Protein AF-A0A813A022-F1 (afdb_monomer)

InterPro domains:
  IPR011009 Protein kinase-like domain superfamily [SSF56112] (29-143)

Foldseek 3Di:
DQDDADAAADDPVFWAFDAFDAADVVQRWTKTWTAGPVVRAIKIWGKGFCLQLPPDQVVNCVVCVPDPDRPRVVLSVLCCCCVPVVPPPGWHWPHKYKYAPPPDDCPDDDDPDDGRIIIIGMTGDDPVDDPVVVVVVVVVPPDDDPPCVVCVVVVVVVVD

pLDDT: mean 82.62, std 17.87, range [40.56, 98.0]

Organism: NCBI:txid1628268

Solvent-accessible surface area (backbone atoms only — not comparable to full-atom values): 9742 Å² total; per-residue (Å²): 132,84,80,77,83,68,78,39,76,58,53,77,84,40,53,42,77,75,48,79,74,42,83,34,79,93,61,74,24,31,30,31,36,29,33,34,65,82,80,67,46,60,29,31,30,50,36,33,34,33,79,65,55,44,95,42,58,71,56,26,48,69,75,44,71,84,56,87,75,51,69,60,58,53,52,45,51,44,40,41,41,28,78,71,68,59,44,86,90,54,62,48,60,74,49,39,23,42,36,62,70,69,88,87,75,90,77,82,68,102,64,85,91,78,60,80,35,28,39,28,43,32,30,50,54,69,89,85,68,54,72,64,64,49,51,61,55,48,76,76,48,99,72,88,64,88,80,57,66,77,51,49,68,61,54,64,64,74,77,112

Radius of gyration: 18.22 Å; Cα contacts (8 Å, |Δi|>4): 213; chains: 1; bounding box: 52×42×43 Å

Mean predicted aligned error: 9.61 Å

Sequence (160 aa):
AGSTVVVQEWDWSRFAVLEVFQAAPRNGGHVELLQDAQSKEFLVAKVMPLCWTCADHETFVKTYPGETEMPWRDVCITQYLDQRLGEPHVCKFLGIFRRLSKGQDAGGRPCDALQEGEHCLVLSYCRGGDLFTWLERSRSIDVVASREQLARPLIHQTLK

Secondary structure (DSSP, 8-state):
------EEEP-TTTEEEEEEEEEETTTTEEEEEEEETTT--EEEEEEEEHHHH-SSHHHHHHH-TT-S--HHHHHHHHHIIIIII--TTSPPEEEEEEEEPPSS-----SS-SS--EEEEEEEE--TT--HHHHHHHHTT-----TTSTTTHHHHHHHT-

Structure (mmCIF, N/CA/C/O backbone):
data_AF-A0A813A022-F1
#
_entry.id   AF-A0A813A022-F1
#
loop_
_atom_site.group_PDB
_atom_site.id
_atom_site.type_symbol
_atom_site.label_atom_id
_atom_site.label_alt_id
_atom_site.label_comp_id
_atom_site.label_asym_id
_atom_site.label_entity_id
_atom_site.label_seq_id
_atom_site.pdbx_PDB_ins_code
_atom_site.Cartn_x
_atom_site.Cartn_y
_atom_site.Cartn_z
_atom_site.occupancy
_atom_site.B_iso_or_equiv
_atom_site.auth_seq_id
_atom_site.auth_comp_id
_atom_site.auth_asym_id
_atom_site.auth_atom_id
_atom_site.pdbx_PDB_model_num
ATOM 1 N N . ALA A 1 1 ? 7.833 21.296 1.005 1.00 40.56 1 ALA A N 1
ATOM 2 C CA . ALA A 1 1 ? 8.733 20.206 1.423 1.00 40.56 1 ALA A CA 1
ATOM 3 C C . ALA A 1 1 ? 8.103 18.904 0.958 1.00 40.56 1 ALA A C 1
ATOM 5 O O . ALA A 1 1 ? 6.929 18.708 1.249 1.00 40.56 1 ALA A O 1
ATOM 6 N N . GLY A 1 2 ? 8.801 18.105 0.146 1.00 52.78 2 GLY A N 1
ATOM 7 C CA . GLY A 1 2 ? 8.290 16.798 -0.272 1.00 52.78 2 GLY A CA 1
ATOM 8 C C . GLY A 1 2 ? 8.206 15.884 0.945 1.00 52.78 2 GLY A C 1
ATOM 9 O O . GLY A 1 2 ? 9.167 15.809 1.706 1.00 52.78 2 GLY A O 1
ATOM 10 N N . SER A 1 3 ? 7.053 15.260 1.176 1.00 57.38 3 SER A N 1
ATOM 11 C CA . SER A 1 3 ? 6.930 14.239 2.213 1.00 57.38 3 SER A CA 1
ATOM 12 C C . SER A 1 3 ? 7.739 13.023 1.778 1.00 57.38 3 SER A C 1
ATOM 14 O O . SER A 1 3 ? 7.428 12.407 0.762 1.00 57.38 3 SER A O 1
ATOM 16 N N . THR A 1 4 ? 8.797 12.702 2.517 1.00 74.75 4 THR A N 1
ATOM 17 C CA . THR A 1 4 ? 9.529 11.448 2.334 1.00 74.75 4 THR A CA 1
ATOM 18 C C . THR A 1 4 ? 8.699 10.320 2.932 1.00 74.75 4 THR A C 1
ATOM 20 O O . THR A 1 4 ? 8.364 10.356 4.117 1.00 74.75 4 THR A O 1
ATOM 23 N N . VAL A 1 5 ? 8.368 9.320 2.119 1.00 84.94 5 VAL A N 1
ATOM 24 C CA . VAL A 1 5 ? 7.742 8.084 2.594 1.00 84.94 5 VAL A CA 1
ATOM 25 C C . VAL A 1 5 ? 8.758 7.319 3.440 1.00 84.94 5 VAL A C 1
ATOM 27 O O . VAL A 1 5 ? 9.864 7.036 2.985 1.00 84.94 5 VAL A O 1
ATOM 30 N N . VAL A 1 6 ? 8.377 6.970 4.668 1.00 92.31 6 VAL A N 1
ATOM 31 C CA . VAL A 1 6 ? 9.198 6.162 5.577 1.00 92.31 6 VAL A CA 1
ATOM 32 C C . VAL A 1 6 ? 8.633 4.749 5.623 1.00 92.31 6 VAL A C 1
ATOM 34 O O . VAL A 1 6 ? 7.472 4.559 5.992 1.00 92.31 6 VAL A O 1
ATOM 37 N N . VAL A 1 7 ? 9.459 3.765 5.262 1.00 95.38 7 VAL A N 1
ATOM 38 C CA . VAL A 1 7 ? 9.115 2.346 5.392 1.00 95.38 7 VAL A CA 1
ATOM 39 C C . VAL A 1 7 ? 9.281 1.916 6.844 1.00 95.38 7 VAL A C 1
ATOM 41 O O . VAL A 1 7 ? 10.350 2.07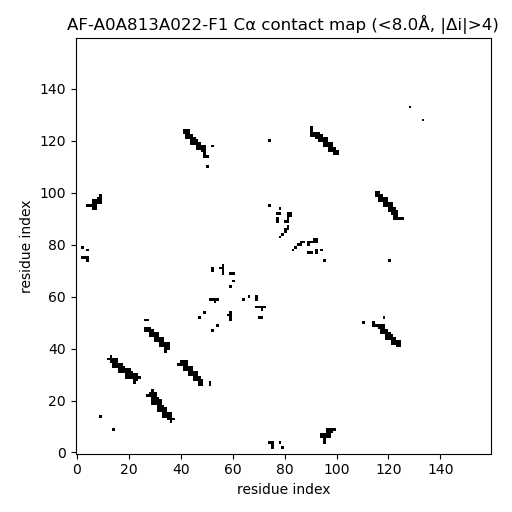3 7.428 1.00 95.38 7 VAL A O 1
ATOM 44 N N . GLN A 1 8 ? 8.202 1.401 7.426 1.00 96.50 8 GLN A N 1
ATOM 45 C CA . GLN A 1 8 ? 8.162 0.895 8.799 1.00 96.50 8 GLN A CA 1
ATOM 46 C C . GLN A 1 8 ? 8.326 -0.627 8.811 1.00 96.50 8 GLN A C 1
ATOM 48 O O . GLN A 1 8 ? 8.124 -1.274 7.792 1.00 96.50 8 GLN A O 1
ATOM 53 N N . GLU A 1 9 ? 8.659 -1.230 9.948 1.00 95.94 9 GLU A N 1
ATOM 54 C CA . GLU A 1 9 ? 8.650 -2.694 10.068 1.00 95.94 9 GLU A CA 1
ATOM 55 C C . GLU A 1 9 ? 7.228 -3.209 10.324 1.00 95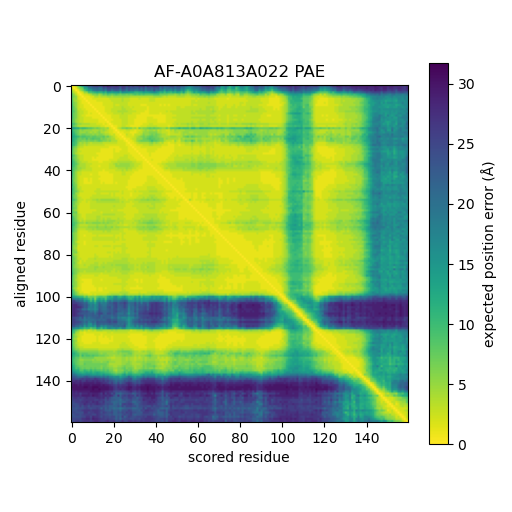.94 9 GLU A C 1
ATOM 57 O O . GLU A 1 9 ? 6.428 -2.565 11.007 1.00 95.94 9 GLU A O 1
ATOM 62 N N . TRP A 1 10 ? 6.904 -4.373 9.765 1.00 95.69 10 TRP A N 1
ATOM 63 C CA . TRP A 1 10 ? 5.602 -5.005 9.949 1.00 95.69 10 TRP A CA 1
ATOM 64 C C . TRP A 1 10 ? 5.405 -5.500 11.385 1.00 95.69 10 TRP A C 1
ATOM 66 O O . TRP A 1 10 ? 6.182 -6.309 11.895 1.00 95.69 10 TRP A O 1
ATOM 76 N N . ASP A 1 11 ? 4.307 -5.080 12.012 1.00 94.44 11 ASP A N 1
ATOM 77 C CA . ASP A 1 11 ? 3.914 -5.538 13.341 1.00 94.44 11 ASP A CA 1
ATO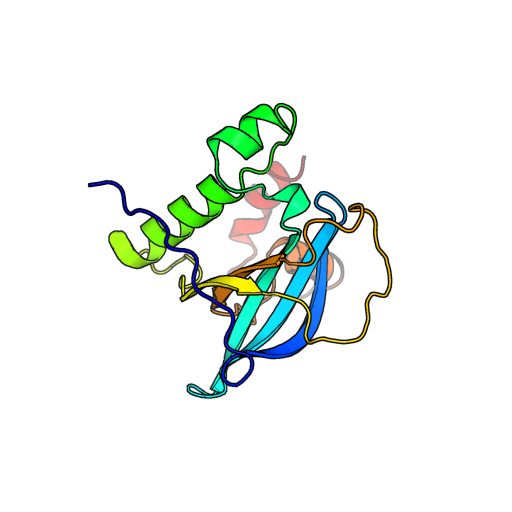M 78 C C . ASP A 1 11 ? 2.899 -6.687 13.249 1.00 94.44 11 ASP A C 1
ATOM 80 O O . ASP A 1 11 ? 1.697 -6.491 13.045 1.00 94.44 11 ASP A O 1
ATOM 84 N N . TRP A 1 12 ? 3.395 -7.909 13.452 1.00 92.69 12 TRP A N 1
ATOM 85 C CA . TRP A 1 12 ? 2.589 -9.132 13.466 1.00 92.69 12 TRP A CA 1
ATOM 86 C C . TRP A 1 12 ? 1.582 -9.220 14.619 1.00 92.69 12 TRP A C 1
ATOM 88 O O . TRP A 1 12 ? 0.690 -10.065 14.558 1.00 92.69 12 TRP A O 1
ATOM 98 N N . SER A 1 13 ? 1.727 -8.403 15.665 1.00 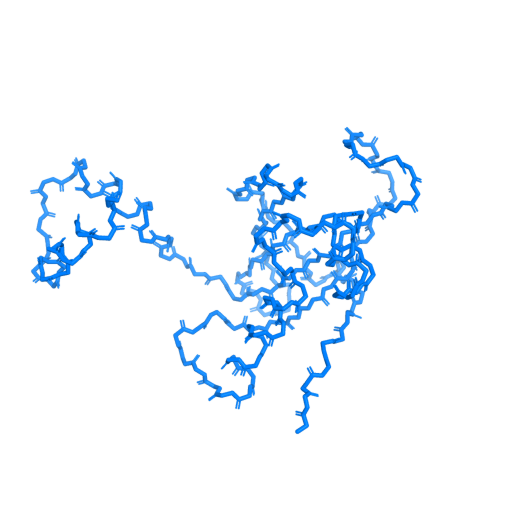94.44 13 SER A N 1
ATOM 99 C CA . SER A 1 13 ? 0.758 -8.315 16.761 1.00 94.44 13 SER A CA 1
ATOM 100 C C . SER A 1 13 ? -0.401 -7.368 16.440 1.00 94.44 13 SER A C 1
ATOM 102 O O . SER A 1 13 ? -1.489 -7.512 17.001 1.00 94.44 13 SER A O 1
ATOM 104 N N . ARG A 1 14 ? -0.188 -6.430 15.510 1.00 95.94 14 ARG A N 1
ATOM 105 C CA . ARG A 1 14 ? -1.182 -5.443 15.088 1.00 95.94 14 ARG A CA 1
ATOM 106 C C . ARG A 1 14 ? -1.980 -5.900 13.877 1.00 95.94 14 ARG A C 1
ATOM 108 O O . ARG A 1 14 ? -3.202 -5.818 13.896 1.00 95.94 14 ARG A O 1
ATOM 115 N N . PHE A 1 15 ? -1.313 -6.345 12.818 1.00 96.56 15 PHE A N 1
ATOM 116 C CA . PHE A 1 15 ? -1.977 -6.636 11.550 1.00 96.56 15 PHE A CA 1
ATOM 117 C C . PHE A 1 15 ? -2.287 -8.127 11.424 1.00 96.56 15 PHE A C 1
ATOM 119 O O . PHE A 1 15 ? -1.429 -8.932 11.055 1.00 96.56 15 PHE A O 1
ATOM 126 N N . ALA A 1 16 ? -3.533 -8.493 11.723 1.00 95.31 16 ALA A N 1
ATOM 127 C CA . ALA A 1 16 ? -4.029 -9.846 11.518 1.00 95.31 16 ALA A CA 1
ATOM 128 C C . ALA A 1 16 ? -4.472 -10.020 10.059 1.00 95.31 16 ALA A C 1
ATOM 130 O O . ALA A 1 16 ? -5.438 -9.393 9.629 1.00 95.31 16 ALA A O 1
ATOM 131 N N . VAL A 1 17 ? -3.772 -10.869 9.304 1.00 95.12 17 VAL A N 1
ATOM 132 C CA . VAL A 1 17 ? -4.154 -11.231 7.930 1.00 95.12 17 VAL A CA 1
ATOM 133 C C . VAL A 1 17 ? -5.358 -12.167 7.989 1.00 95.12 17 VAL A C 1
ATOM 135 O O . VAL A 1 17 ? -5.283 -13.221 8.619 1.00 95.12 17 VAL A O 1
ATOM 138 N N . LEU A 1 18 ? -6.464 -11.776 7.357 1.00 94.75 18 LEU A N 1
ATOM 139 C CA . LEU A 1 18 ? -7.698 -12.565 7.333 1.00 94.75 18 LEU A CA 1
ATOM 140 C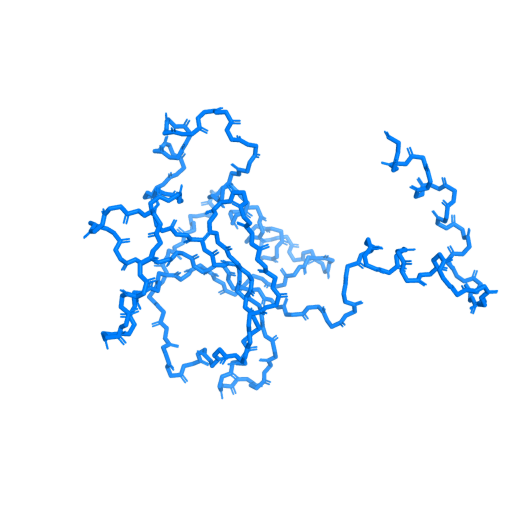 C . LEU A 1 18 ? -7.798 -13.427 6.074 1.00 94.75 18 LEU A C 1
ATOM 142 O O . LEU A 1 18 ? -8.111 -14.610 6.168 1.00 94.75 18 LEU A O 1
ATOM 146 N N . GLU A 1 19 ? -7.526 -12.845 4.905 1.00 93.25 19 GLU A N 1
ATOM 147 C CA . GLU A 1 19 ? -7.583 -13.546 3.619 1.00 93.25 19 GLU A CA 1
ATOM 148 C C . GLU A 1 19 ? -6.775 -12.827 2.531 1.00 93.25 19 GLU A C 1
ATOM 150 O O . GLU A 1 19 ? -6.480 -11.635 2.637 1.00 93.25 19 GLU A O 1
ATOM 155 N N . VAL A 1 20 ? -6.454 -13.549 1.454 1.00 92.81 20 VAL A N 1
ATOM 156 C CA . VAL A 1 20 ? -5.946 -12.963 0.206 1.00 92.81 20 VAL A CA 1
ATOM 157 C C . VA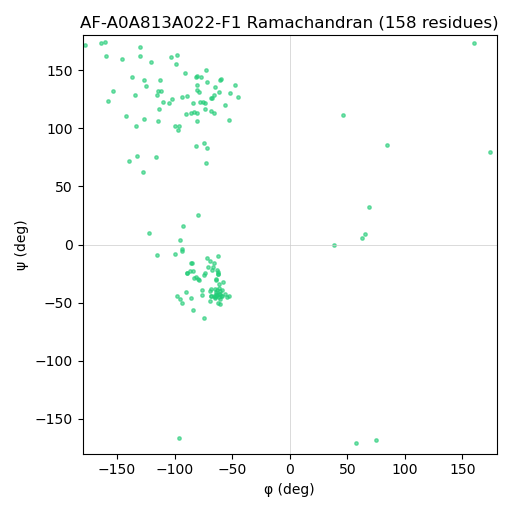L A 1 20 ? -7.142 -12.649 -0.690 1.00 92.81 20 VAL A C 1
ATOM 159 O O . VAL A 1 20 ? -7.805 -13.558 -1.181 1.00 92.81 20 VAL A O 1
ATOM 162 N N . PHE A 1 21 ? -7.406 -11.363 -0.915 1.00 83.06 21 PHE A N 1
ATOM 163 C CA . PHE A 1 21 ? -8.537 -10.891 -1.714 1.00 83.06 21 PHE A CA 1
ATOM 164 C C . PHE A 1 21 ? -8.322 -11.049 -3.214 1.00 83.06 21 PHE A C 1
ATOM 166 O O . PHE A 1 21 ? -9.246 -11.400 -3.946 1.00 83.06 21 PHE A O 1
ATOM 173 N N . GLN A 1 22 ? -7.125 -10.710 -3.692 1.00 87.12 22 GLN A N 1
ATOM 174 C CA . GLN A 1 22 ? -6.873 -10.592 -5.123 1.00 87.12 22 GLN A CA 1
ATOM 175 C C . GLN A 1 22 ? -5.401 -10.835 -5.436 1.00 87.12 22 GLN A C 1
ATOM 177 O O . GLN A 1 22 ? -4.521 -10.248 -4.814 1.00 87.12 22 GLN A O 1
ATOM 182 N N . ALA A 1 23 ? -5.119 -11.668 -6.435 1.00 88.19 23 ALA A N 1
ATOM 183 C CA . ALA A 1 23 ? -3.768 -11.816 -6.965 1.00 88.19 23 ALA A CA 1
ATOM 184 C C . ALA A 1 23 ? -3.406 -10.635 -7.882 1.00 88.19 23 ALA A C 1
ATOM 186 O O . ALA A 1 23 ? -4.244 -10.159 -8.649 1.00 88.19 23 ALA A O 1
ATOM 187 N N . ALA A 1 24 ? -2.142 -10.209 -7.861 1.00 86.62 24 ALA A N 1
ATOM 188 C CA . ALA A 1 24 ? -1.588 -9.215 -8.777 1.00 86.62 24 ALA A CA 1
ATOM 189 C C . ALA A 1 24 ? -0.486 -9.863 -9.643 1.00 86.62 24 ALA A C 1
ATOM 191 O O . ALA A 1 24 ? 0.706 -9.643 -9.431 1.00 86.62 24 ALA A O 1
ATOM 192 N N . PRO A 1 25 ? -0.854 -10.680 -10.651 1.00 80.44 25 PRO A N 1
ATOM 193 C CA . PRO A 1 25 ? 0.112 -11.482 -11.406 1.00 80.44 25 PRO A CA 1
ATOM 194 C C . PRO A 1 25 ? 1.146 -10.642 -12.167 1.00 80.44 25 PRO A C 1
ATOM 196 O O . PRO A 1 25 ? 2.246 -11.124 -12.406 1.00 80.44 25 PRO A O 1
ATOM 199 N N . ARG A 1 26 ? 0.822 -9.385 -12.511 1.00 80.00 26 ARG A N 1
ATOM 200 C CA . ARG A 1 26 ? 1.730 -8.474 -13.232 1.00 80.00 26 ARG A CA 1
ATOM 201 C C . ARG A 1 26 ? 2.992 -8.123 -12.438 1.00 80.00 26 ARG A C 1
ATOM 203 O O . ARG A 1 26 ? 4.023 -7.897 -13.049 1.00 80.00 26 ARG A O 1
ATOM 210 N N . ASN A 1 27 ? 2.923 -8.101 -11.108 1.00 82.06 27 ASN A N 1
ATOM 211 C CA . ASN A 1 27 ? 4.048 -7.738 -10.239 1.00 82.06 27 ASN A CA 1
ATOM 212 C C . ASN A 1 27 ? 4.418 -8.839 -9.230 1.00 82.06 27 ASN A C 1
ATOM 214 O O . ASN A 1 27 ? 5.191 -8.603 -8.305 1.00 82.06 27 ASN A O 1
ATOM 218 N N . GLY A 1 28 ? 3.841 -10.036 -9.384 1.00 85.38 28 GLY A N 1
ATOM 219 C CA . GLY A 1 28 ? 4.033 -11.149 -8.454 1.00 85.38 28 GLY A CA 1
ATOM 220 C C . GLY A 1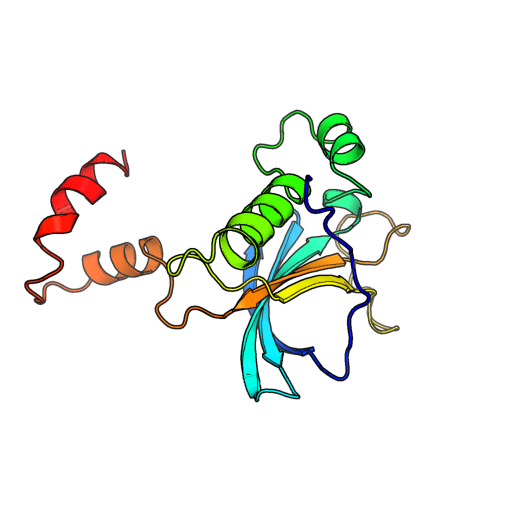 28 ? 3.474 -10.908 -7.047 1.00 85.38 28 GLY A C 1
ATOM 221 O O . GLY A 1 28 ? 3.742 -11.712 -6.160 1.00 85.38 28 GLY A O 1
ATOM 222 N N . GLY A 1 29 ? 2.727 -9.822 -6.839 1.00 91.56 29 GLY A N 1
ATOM 223 C CA . GLY A 1 29 ? 2.121 -9.460 -5.567 1.00 91.56 29 GLY A CA 1
ATOM 224 C C . GLY A 1 29 ? 0.668 -9.905 -5.439 1.00 91.56 29 GLY A C 1
ATOM 225 O O . GLY A 1 29 ? 0.134 -10.687 -6.237 1.00 91.56 29 GLY A O 1
ATOM 226 N N . HIS A 1 30 ? -0.002 -9.358 -4.431 1.00 94.56 30 HIS A N 1
ATOM 227 C CA . HIS A 1 30 ? -1.400 -9.644 -4.113 1.00 94.56 30 HIS A CA 1
ATOM 228 C C . HIS A 1 30 ? -1.979 -8.584 -3.172 1.00 94.56 30 HIS A C 1
ATOM 230 O O . HIS A 1 30 ? -1.283 -7.688 -2.697 1.00 94.56 30 HIS A O 1
ATOM 236 N N . VAL A 1 31 ? -3.282 -8.661 -2.928 1.00 94.81 31 VAL A N 1
ATOM 237 C CA . VAL A 1 31 ? -4.000 -7.831 -1.963 1.00 94.81 31 VAL A CA 1
ATOM 238 C C . VAL A 1 31 ? -4.512 -8.717 -0.841 1.00 94.81 31 VAL A C 1
ATOM 240 O O . VAL A 1 31 ? -5.133 -9.747 -1.100 1.00 94.81 31 VAL A O 1
ATOM 243 N N . GLU A 1 32 ? -4.282 -8.302 0.398 1.00 96.25 32 GLU A N 1
ATOM 244 C CA . GLU A 1 32 ? -4.753 -8.989 1.601 1.00 96.25 32 GLU A CA 1
ATOM 245 C C . GLU A 1 32 ? -5.801 -8.157 2.337 1.00 96.25 32 GLU A C 1
ATOM 247 O O . GLU A 1 32 ? -5.659 -6.936 2.455 1.00 96.25 32 GLU A O 1
ATOM 252 N N . LEU A 1 33 ? -6.823 -8.827 2.874 1.00 96.56 33 LEU A N 1
ATOM 253 C CA . LEU A 1 33 ? -7.678 -8.274 3.917 1.00 96.56 33 LEU A CA 1
ATOM 254 C C . LEU A 1 33 ? -6.958 -8.383 5.253 1.00 96.56 33 LEU A C 1
ATOM 256 O O . LEU A 1 33 ? -6.517 -9.468 5.642 1.00 96.56 33 LEU A O 1
ATOM 260 N N . LEU A 1 34 ? -6.935 -7.288 5.997 1.00 97.12 34 LEU A N 1
ATOM 261 C CA . LEU A 1 34 ? -6.405 -7.265 7.349 1.00 97.12 34 LEU A CA 1
ATOM 262 C C . LEU A 1 34 ? -7.481 -6.828 8.339 1.00 97.12 34 LEU A C 1
ATOM 264 O O . LEU A 1 34 ? -8.404 -6.083 8.000 1.00 97.12 34 LEU A O 1
ATOM 268 N N . GLN A 1 35 ? -7.288 -7.210 9.594 1.00 97.50 35 GLN A N 1
ATOM 269 C CA . GLN A 1 35 ? -7.903 -6.550 10.734 1.00 97.50 35 GLN A CA 1
ATOM 270 C C . GLN A 1 35 ? -6.815 -5.919 11.601 1.00 97.50 35 GLN A C 1
ATOM 272 O O . GLN A 1 35 ? -5.856 -6.592 11.990 1.00 97.50 35 GLN A O 1
ATOM 277 N N . ASP A 1 36 ? -6.966 -4.633 11.918 1.00 97.00 36 ASP A N 1
ATOM 278 C CA . ASP A 1 36 ? -6.125 -3.988 12.926 1.00 97.00 36 ASP A CA 1
ATOM 279 C C . ASP A 1 36 ? -6.560 -4.481 14.312 1.00 97.00 36 ASP A C 1
ATOM 281 O O . ASP A 1 36 ? -7.691 -4.263 14.752 1.00 97.00 36 ASP A O 1
ATOM 285 N N . ALA A 1 37 ? -5.670 -5.168 15.021 1.00 95.31 37 ALA A N 1
ATOM 286 C CA . ALA A 1 37 ? -5.944 -5.712 16.341 1.00 95.31 37 ALA A CA 1
ATOM 287 C C . ALA A 1 37 ? -6.265 -4.619 17.372 1.00 95.31 37 ALA A C 1
ATOM 289 O O . ALA A 1 37 ? -6.969 -4.914 18.344 1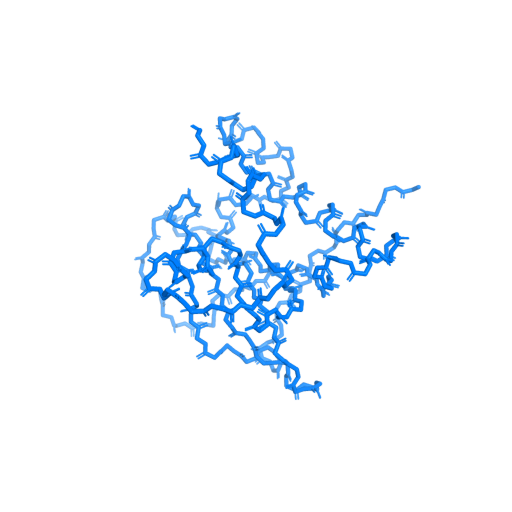.00 95.31 37 ALA A O 1
ATOM 290 N N . GLN A 1 38 ? -5.789 -3.388 17.159 1.00 94.19 38 GLN A N 1
ATOM 291 C CA . GLN A 1 38 ? -5.984 -2.263 18.068 1.00 94.19 38 GLN A CA 1
ATOM 292 C C . GLN A 1 38 ? -7.335 -1.580 17.834 1.00 94.19 38 GLN A C 1
ATOM 294 O O . GLN A 1 38 ? -8.142 -1.498 18.759 1.00 94.19 38 GLN A O 1
ATOM 299 N N . SER A 1 39 ? -7.613 -1.128 16.606 1.00 95.25 39 SER A N 1
ATOM 300 C CA . SER A 1 39 ? -8.859 -0.408 16.288 1.00 95.25 39 SER A CA 1
ATOM 301 C C . SER A 1 39 ? -10.041 -1.326 15.963 1.00 95.25 39 SER A C 1
ATOM 303 O O . SER A 1 39 ? -11.184 -0.876 15.968 1.00 95.25 39 SER A O 1
ATOM 305 N N . LYS A 1 40 ? -9.779 -2.610 15.683 1.00 96.19 40 LYS A N 1
ATOM 306 C CA . LYS A 1 40 ? -10.730 -3.597 15.135 1.00 96.19 40 LYS A CA 1
ATOM 307 C C . LYS A 1 40 ? -11.258 -3.265 13.738 1.00 96.19 40 LYS A C 1
ATOM 309 O O . LYS A 1 40 ? -12.108 -4.000 13.232 1.00 96.19 40 LYS A O 1
ATOM 314 N N . GLU A 1 41 ? -10.745 -2.215 13.101 1.00 96.56 41 GLU A N 1
ATOM 315 C CA . GLU A 1 41 ? -11.118 -1.834 11.743 1.00 96.56 41 GLU A CA 1
ATOM 316 C C . GLU A 1 41 ? -10.537 -2.803 10.709 1.00 96.56 41 GLU A C 1
ATOM 318 O O . GLU A 1 41 ? -9.468 -3.394 10.892 1.00 96.56 41 GLU A O 1
ATOM 323 N N . PHE A 1 42 ? -11.256 -2.940 9.596 1.00 97.50 42 PHE A N 1
ATOM 324 C CA . PHE A 1 42 ? -10.759 -3.643 8.423 1.00 97.50 42 PHE A CA 1
ATOM 325 C C . PHE A 1 42 ? -9.844 -2.730 7.610 1.00 97.50 42 PHE A C 1
ATOM 327 O O . PHE A 1 42 ? -10.159 -1.563 7.360 1.00 97.50 42 PHE A O 1
ATOM 334 N N . LEU A 1 43 ? -8.734 -3.295 7.156 1.00 97.69 43 LEU A N 1
ATOM 335 C CA . LEU A 1 43 ? -7.740 -2.636 6.320 1.00 97.69 43 LEU A CA 1
ATOM 336 C C . LEU A 1 43 ? -7.424 -3.523 5.118 1.00 97.69 43 LEU A C 1
ATOM 338 O O . LEU A 1 43 ? -7.799 -4.694 5.075 1.00 97.69 43 LEU A O 1
ATOM 342 N N . VAL A 1 44 ? -6.694 -2.970 4.158 1.00 97.38 44 VAL A N 1
ATOM 343 C CA . VAL A 1 44 ? -6.133 -3.736 3.043 1.00 97.38 44 VAL A CA 1
ATOM 344 C C . VAL A 1 44 ? -4.642 -3.498 2.933 1.00 97.38 44 VAL A C 1
ATOM 346 O O . VAL A 1 44 ? -4.189 -2.369 3.113 1.00 97.38 44 VAL A O 1
ATOM 349 N N . ALA A 1 45 ? -3.889 -4.545 2.605 1.00 97.19 45 ALA A N 1
ATOM 350 C CA . ALA A 1 45 ? -2.499 -4.424 2.183 1.00 97.19 45 ALA A CA 1
ATOM 351 C C . ALA A 1 45 ? -2.373 -4.747 0.696 1.00 97.19 45 ALA A C 1
ATOM 353 O O . ALA A 1 45 ? -2.702 -5.857 0.288 1.00 97.19 45 ALA A O 1
ATOM 354 N N . LYS A 1 46 ? -1.840 -3.813 -0.102 1.00 96.25 46 LYS A N 1
ATOM 355 C CA . LYS A 1 46 ? -1.225 -4.147 -1.396 1.00 96.25 46 LYS A CA 1
ATOM 356 C C . LYS A 1 46 ? 0.181 -4.661 -1.099 1.00 96.25 46 LYS A C 1
ATOM 358 O O . LYS A 1 46 ? 1.057 -3.882 -0.717 1.00 96.25 46 LYS A O 1
ATOM 363 N N . VAL A 1 47 ? 0.360 -5.965 -1.236 1.00 95.56 47 VAL A N 1
ATOM 364 C CA . VAL A 1 47 ? 1.600 -6.688 -0.966 1.00 95.56 47 VAL A CA 1
ATOM 365 C C . VAL A 1 47 ? 2.394 -6.801 -2.259 1.00 95.56 47 VAL A C 1
ATOM 367 O O . VAL A 1 47 ? 1.869 -7.231 -3.287 1.00 95.56 47 VAL A O 1
ATOM 370 N N . MET A 1 48 ? 3.652 -6.375 -2.219 1.00 94.38 48 MET A N 1
ATOM 371 C CA . MET A 1 48 ? 4.543 -6.329 -3.373 1.00 94.38 48 MET A CA 1
ATOM 372 C C . MET A 1 48 ? 5.910 -6.911 -2.985 1.00 94.38 48 MET A C 1
ATOM 374 O O . MET A 1 48 ? 6.485 -6.463 -1.991 1.00 94.38 48 MET A O 1
ATOM 378 N N . PRO A 1 49 ? 6.468 -7.868 -3.743 1.00 93.06 49 PRO A N 1
ATOM 379 C CA . PRO A 1 49 ? 7.781 -8.439 -3.444 1.00 93.06 49 PRO A CA 1
ATOM 380 C C . PRO A 1 49 ? 8.900 -7.388 -3.462 1.00 93.06 49 PRO A C 1
ATOM 382 O O . PRO A 1 49 ? 8.931 -6.538 -4.355 1.00 93.06 49 PRO A O 1
ATOM 385 N N . LEU A 1 50 ? 9.865 -7.483 -2.538 1.00 92.31 50 LEU A N 1
ATOM 386 C CA . LEU A 1 50 ? 11.015 -6.563 -2.488 1.00 92.31 50 LEU A CA 1
ATOM 387 C C . LEU A 1 50 ? 11.837 -6.571 -3.783 1.00 92.31 50 LEU A C 1
ATOM 389 O O . LEU A 1 50 ? 12.233 -5.510 -4.265 1.00 92.31 50 LEU A O 1
ATOM 393 N N . CYS A 1 51 ? 12.025 -7.752 -4.379 1.00 90.19 51 CYS A N 1
ATOM 394 C CA . CYS A 1 51 ? 12.715 -7.924 -5.660 1.00 90.19 51 CYS A CA 1
ATOM 395 C C . CYS A 1 51 ? 12.059 -7.132 -6.802 1.00 90.19 51 CYS A C 1
ATOM 397 O O . CYS A 1 51 ? 12.745 -6.656 -7.709 1.00 90.19 51 CYS A O 1
ATOM 399 N N . TRP A 1 52 ? 10.735 -6.970 -6.752 1.00 92.44 52 TRP A N 1
ATOM 400 C CA . TRP A 1 52 ? 9.999 -6.195 -7.739 1.00 92.44 52 TRP A CA 1
ATOM 401 C C . TRP A 1 52 ? 9.986 -4.709 -7.381 1.00 92.44 52 TRP A C 1
ATOM 403 O O . TRP A 1 52 ? 10.288 -3.883 -8.228 1.00 92.44 52 TRP A O 1
ATOM 413 N N . THR A 1 53 ? 9.712 -4.335 -6.127 1.00 93.19 53 THR A N 1
ATOM 414 C CA . THR A 1 53 ? 9.675 -2.911 -5.741 1.00 93.19 53 THR A CA 1
ATOM 415 C C . THR A 1 53 ? 11.044 -2.237 -5.716 1.00 93.19 53 THR A C 1
ATOM 417 O O . THR A 1 53 ? 11.110 -1.009 -5.742 1.00 93.19 53 THR A O 1
ATOM 420 N N . CYS A 1 54 ? 12.127 -3.013 -5.638 1.00 93.00 54 CYS A N 1
ATOM 421 C CA . CYS A 1 54 ? 13.482 -2.534 -5.367 1.00 93.00 54 CYS A CA 1
ATOM 422 C C . CYS A 1 54 ? 13.581 -1.763 -4.032 1.00 93.00 54 CYS A C 1
ATOM 424 O O . CYS A 1 54 ? 12.651 -1.766 -3.223 1.00 93.00 54 CYS A O 1
ATOM 426 N N . ALA A 1 55 ? 14.733 -1.130 -3.782 1.00 89.31 55 ALA A N 1
ATOM 427 C CA . ALA A 1 55 ? 14.972 -0.326 -2.581 1.00 89.31 55 ALA A CA 1
ATOM 428 C C . ALA A 1 55 ? 14.343 1.078 -2.649 1.00 89.31 55 ALA A C 1
ATOM 430 O O . ALA A 1 55 ? 13.971 1.629 -1.617 1.00 89.31 55 ALA A O 1
ATOM 431 N N . ASP A 1 56 ? 14.231 1.654 -3.850 1.00 92.00 56 ASP A N 1
ATOM 432 C CA . ASP A 1 56 ? 13.781 3.029 -4.070 1.00 92.00 56 ASP A CA 1
ATOM 433 C C . ASP A 1 56 ? 13.294 3.261 -5.515 1.00 92.00 56 ASP A C 1
ATOM 435 O O . ASP A 1 56 ? 13.379 2.385 -6.384 1.00 92.00 56 ASP A O 1
ATOM 439 N N . HIS A 1 57 ? 12.757 4.463 -5.763 1.00 94.00 57 HIS A N 1
ATOM 440 C CA . HIS A 1 57 ? 12.195 4.857 -7.057 1.00 94.00 57 HIS A CA 1
ATOM 441 C C . HIS A 1 57 ? 13.227 4.843 -8.187 1.00 94.00 57 HIS A C 1
ATOM 443 O O . HIS A 1 57 ? 12.914 4.377 -9.281 1.00 94.00 57 HIS A O 1
ATOM 449 N N . GLU A 1 58 ? 14.436 5.347 -7.940 1.00 95.06 58 GLU A N 1
ATOM 450 C CA . GLU A 1 58 ? 15.479 5.451 -8.965 1.00 95.06 58 GLU A CA 1
ATOM 451 C C . GLU A 1 58 ? 15.929 4.060 -9.417 1.00 95.06 58 GLU A C 1
ATOM 453 O O . GLU A 1 58 ? 16.010 3.776 -10.615 1.00 95.06 58 GLU A O 1
ATOM 458 N N . THR A 1 59 ? 16.132 3.160 -8.455 1.00 94.75 59 THR A N 1
ATOM 459 C CA . THR A 1 59 ? 16.470 1.760 -8.699 1.00 94.75 59 THR A CA 1
ATOM 460 C C . THR A 1 59 ? 15.344 1.046 -9.438 1.00 94.75 59 THR A C 1
ATOM 462 O O . THR A 1 59 ? 15.621 0.330 -10.400 1.00 94.75 59 THR A O 1
ATOM 465 N N . PHE A 1 60 ? 14.082 1.268 -9.052 1.00 95.38 60 PHE A N 1
ATOM 466 C CA . PHE A 1 60 ? 12.931 0.678 -9.739 1.00 95.38 60 PHE A CA 1
ATOM 467 C C . PHE A 1 60 ? 12.862 1.115 -11.208 1.00 95.38 60 PHE A C 1
ATOM 469 O O . PHE A 1 60 ? 12.816 0.266 -12.091 1.00 95.38 60 PHE A O 1
ATOM 476 N N . VAL A 1 61 ? 12.929 2.422 -11.491 1.00 96.25 61 VAL A N 1
ATOM 477 C CA . VAL A 1 61 ? 12.856 2.960 -12.866 1.00 96.25 61 VAL A CA 1
ATOM 478 C C . VAL A 1 61 ? 14.005 2.447 -13.731 1.00 96.25 61 VAL A C 1
ATOM 480 O O . VAL A 1 61 ? 13.815 2.155 -14.910 1.00 96.25 61 VAL A O 1
ATOM 483 N N . LYS A 1 62 ? 15.202 2.308 -13.153 1.00 96.50 62 LYS A N 1
ATOM 484 C CA . LYS A 1 62 ? 16.356 1.746 -13.856 1.00 96.50 62 LYS A CA 1
ATOM 485 C C . LYS A 1 62 ? 16.197 0.250 -14.139 1.00 96.50 62 LYS A C 1
ATOM 487 O O . LYS A 1 62 ? 16.611 -0.205 -15.202 1.00 96.50 62 LYS A O 1
ATOM 492 N N . THR A 1 63 ? 15.644 -0.505 -13.191 1.00 94.88 63 THR A N 1
ATOM 493 C CA . THR A 1 63 ? 15.491 -1.967 -13.288 1.00 94.88 63 THR A CA 1
ATOM 494 C C . THR A 1 63 ? 14.340 -2.347 -14.216 1.00 94.88 63 THR A C 1
ATOM 496 O O . THR A 1 63 ? 14.470 -3.270 -15.017 1.00 94.88 63 THR A O 1
ATOM 499 N N . TYR A 1 64 ? 13.242 -1.595 -14.159 1.00 93.69 64 TYR A N 1
ATOM 500 C CA . TYR A 1 64 ? 12.000 -1.871 -14.870 1.00 93.69 64 TYR A CA 1
ATOM 501 C C . TYR A 1 64 ? 11.528 -0.651 -15.689 1.00 93.69 64 TYR A C 1
ATOM 503 O O . TYR A 1 64 ? 10.443 -0.122 -15.454 1.00 93.69 64 TYR A O 1
ATOM 511 N N . PRO A 1 65 ? 12.306 -0.180 -16.684 1.00 94.62 65 PRO A N 1
ATOM 512 C CA . PRO A 1 65 ? 11.994 1.052 -17.419 1.00 94.62 65 PRO A CA 1
ATOM 513 C C . PRO A 1 65 ? 10.728 0.960 -18.286 1.00 94.62 65 PRO A C 1
ATOM 515 O O . PRO A 1 65 ? 10.184 1.987 -18.683 1.00 94.62 65 PRO A O 1
ATOM 518 N N . GLY A 1 66 ? 10.284 -0.258 -18.611 1.00 92.94 66 GLY A N 1
ATOM 519 C CA . GLY A 1 66 ? 9.064 -0.515 -19.378 1.00 92.94 66 GLY A CA 1
ATOM 520 C C . GLY A 1 66 ? 7.820 -0.753 -18.522 1.00 92.94 66 GLY A C 1
ATOM 521 O O . GLY A 1 66 ? 6.740 -0.923 -19.082 1.00 92.94 66 GLY A O 1
ATOM 522 N N . GLU A 1 67 ? 7.954 -0.790 -17.193 1.00 91.94 67 GLU A N 1
ATOM 523 C CA . GLU A 1 67 ? 6.800 -0.965 -16.317 1.00 91.94 67 GLU A CA 1
ATOM 524 C C . GLU A 1 67 ? 5.936 0.289 -16.288 1.00 91.94 67 GLU A C 1
ATOM 526 O O . GLU A 1 67 ? 6.416 1.424 -16.249 1.00 91.94 67 GLU A O 1
ATOM 531 N N . THR A 1 68 ? 4.625 0.072 -16.291 1.00 90.94 68 THR A N 1
ATOM 532 C CA . THR A 1 68 ? 3.650 1.161 -16.203 1.00 90.94 68 THR A CA 1
ATOM 533 C C . THR A 1 68 ? 3.302 1.504 -14.759 1.00 90.94 68 THR A C 1
ATOM 535 O O . THR A 1 68 ? 2.860 2.617 -14.486 1.00 90.94 68 THR A O 1
ATOM 538 N N . GLU A 1 69 ? 3.473 0.557 -13.831 1.00 90.69 69 GLU A N 1
ATOM 539 C CA . GLU A 1 69 ? 3.308 0.814 -12.398 1.00 90.69 69 GLU A CA 1
ATOM 540 C C . GLU A 1 69 ? 4.558 1.472 -11.814 1.00 90.69 69 GLU A C 1
ATOM 542 O O . GLU A 1 69 ? 5.679 1.171 -12.214 1.00 90.69 69 GLU A O 1
ATOM 547 N N . MET A 1 70 ? 4.360 2.367 -10.845 1.00 94.31 70 MET A N 1
ATOM 548 C CA . MET A 1 70 ? 5.436 3.130 -10.215 1.00 94.31 70 MET A CA 1
ATOM 549 C C . MET A 1 70 ? 5.253 3.078 -8.695 1.00 94.31 70 MET A C 1
ATOM 551 O O . MET A 1 70 ? 4.830 4.072 -8.104 1.00 94.31 70 MET A O 1
ATOM 555 N N . PRO A 1 71 ? 5.586 1.955 -8.029 1.00 94.44 71 PRO A N 1
ATOM 556 C CA . PRO A 1 71 ? 5.140 1.671 -6.663 1.00 94.44 71 PRO A CA 1
ATOM 557 C C . PRO A 1 71 ? 5.486 2.788 -5.675 1.00 94.44 71 PRO A C 1
ATOM 559 O O . PRO A 1 71 ? 4.631 3.246 -4.924 1.00 94.44 71 PRO A O 1
ATOM 562 N N . TRP A 1 72 ? 6.715 3.304 -5.723 1.00 95.81 72 TRP A N 1
ATOM 563 C CA . TRP A 1 72 ? 7.148 4.404 -4.856 1.00 95.81 72 TRP A CA 1
ATOM 564 C C . TRP A 1 72 ? 6.405 5.713 -5.123 1.00 95.81 72 TRP A C 1
ATOM 566 O O . TRP A 1 72 ? 6.067 6.437 -4.189 1.00 95.81 72 TRP A O 1
ATOM 576 N N . ARG A 1 73 ? 6.111 6.013 -6.392 1.00 95.25 73 ARG A N 1
ATOM 577 C CA . ARG A 1 73 ? 5.327 7.194 -6.764 1.00 95.25 73 ARG A CA 1
ATOM 578 C C . ARG A 1 73 ? 3.882 7.045 -6.298 1.00 95.25 73 ARG A C 1
ATOM 580 O O . ARG A 1 73 ? 3.347 7.988 -5.724 1.00 95.25 73 ARG A O 1
ATOM 587 N N . ASP A 1 74 ? 3.287 5.874 -6.498 1.00 94.06 74 ASP A N 1
ATOM 588 C CA . ASP A 1 74 ? 1.909 5.572 -6.108 1.00 94.06 74 ASP A CA 1
ATOM 589 C C . ASP A 1 74 ? 1.726 5.715 -4.589 1.00 94.06 74 ASP A C 1
ATOM 591 O O . ASP A 1 74 ? 0.770 6.343 -4.127 1.00 94.06 74 ASP A O 1
ATOM 595 N N . VAL A 1 75 ? 2.688 5.217 -3.805 1.00 96.00 75 VAL A N 1
ATOM 596 C CA . VAL A 1 75 ? 2.726 5.365 -2.341 1.00 96.00 75 VAL A CA 1
ATOM 597 C C . VAL A 1 75 ? 2.824 6.843 -1.943 1.00 96.00 75 VAL A C 1
ATOM 599 O O . VAL A 1 75 ? 2.008 7.311 -1.149 1.00 96.00 75 VAL A O 1
ATOM 602 N N . CYS A 1 76 ? 3.765 7.598 -2.525 1.00 95.44 76 CYS A N 1
ATOM 603 C CA . CYS A 1 76 ? 3.934 9.030 -2.246 1.00 95.44 76 CYS A CA 1
ATOM 604 C C . CYS A 1 76 ? 2.676 9.848 -2.573 1.00 95.44 76 CYS A C 1
ATOM 606 O O . CYS A 1 76 ? 2.273 10.704 -1.786 1.00 95.44 76 CYS A O 1
ATOM 608 N N . ILE A 1 77 ? 2.051 9.598 -3.728 1.00 95.19 77 ILE A N 1
ATOM 609 C CA . ILE A 1 77 ? 0.830 10.297 -4.146 1.00 95.19 77 ILE A CA 1
ATOM 610 C C . ILE A 1 77 ? -0.314 9.966 -3.189 1.00 95.19 77 ILE A C 1
ATOM 612 O O . ILE A 1 77 ? -0.998 10.878 -2.732 1.00 95.19 77 ILE A O 1
ATOM 616 N N . THR A 1 78 ? -0.488 8.690 -2.836 1.00 95.88 78 THR A N 1
ATOM 617 C CA . THR A 1 78 ? -1.545 8.260 -1.909 1.00 95.88 78 THR A CA 1
ATOM 618 C C . THR A 1 78 ? -1.382 8.923 -0.542 1.00 95.88 78 THR A C 1
ATOM 620 O O . THR A 1 78 ? -2.335 9.503 -0.024 1.00 95.88 78 THR A O 1
ATOM 623 N N . GLN A 1 79 ? -0.162 8.925 0.009 1.00 96.12 79 GLN A N 1
ATOM 624 C CA . GLN A 1 79 ? 0.139 9.620 1.260 1.00 96.12 79 GLN A CA 1
ATOM 625 C C . GLN A 1 79 ? -0.161 11.121 1.162 1.00 96.12 79 GLN A C 1
ATOM 627 O O . GLN A 1 79 ? -0.733 11.701 2.082 1.00 96.12 79 GLN A O 1
ATOM 632 N N . TYR A 1 80 ? 0.235 11.767 0.064 1.00 95.88 80 TYR A N 1
ATOM 633 C CA . TYR A 1 80 ? 0.040 13.201 -0.121 1.00 95.88 80 TYR A CA 1
ATOM 634 C C . TYR A 1 80 ? -1.445 13.580 -0.207 1.00 95.88 80 TYR A C 1
ATOM 636 O O . TYR A 1 80 ? -1.871 14.524 0.462 1.00 95.88 80 TYR A O 1
ATOM 644 N N . LEU A 1 81 ? -2.236 12.845 -0.993 1.00 96.62 81 LEU A N 1
ATOM 645 C CA . LEU A 1 81 ? -3.670 13.099 -1.150 1.00 96.62 81 LEU A CA 1
ATOM 646 C C . LEU A 1 81 ? -4.416 12.959 0.185 1.00 96.62 81 LEU A C 1
ATOM 648 O O . LEU A 1 81 ? -5.197 13.840 0.538 1.00 96.62 81 LEU A O 1
ATOM 652 N N . ASP A 1 82 ? -4.124 11.908 0.952 1.00 96.88 82 ASP A N 1
ATOM 653 C CA . ASP A 1 82 ? -4.756 11.675 2.253 1.00 96.88 82 ASP A CA 1
ATOM 654 C C . ASP A 1 82 ? -4.214 12.621 3.335 1.00 96.88 82 ASP A C 1
ATOM 656 O O . ASP A 1 82 ? -4.926 13.475 3.854 1.00 96.88 82 ASP A O 1
ATOM 660 N N . GLN A 1 83 ? -2.926 12.529 3.663 1.00 95.00 83 GLN A N 1
ATOM 661 C CA . GLN A 1 83 ? -2.381 13.170 4.863 1.00 95.00 83 GLN A CA 1
ATOM 662 C C . GLN A 1 83 ? -2.072 14.653 4.674 1.00 95.00 83 GLN A C 1
ATOM 664 O O . GLN A 1 83 ? -2.058 15.404 5.653 1.00 95.00 83 GLN A O 1
ATOM 669 N N . ARG A 1 84 ? -1.768 15.089 3.441 1.00 93.75 84 ARG A N 1
ATOM 670 C CA . ARG A 1 84 ? -1.409 16.489 3.189 1.00 93.75 84 ARG A CA 1
ATOM 671 C C . ARG A 1 84 ? -2.570 17.321 2.672 1.00 93.75 84 ARG A C 1
ATOM 673 O O . ARG A 1 84 ? -2.718 18.454 3.133 1.00 93.75 84 ARG A O 1
ATOM 680 N N . LEU A 1 85 ? -3.342 16.801 1.723 1.00 95.94 85 LEU A N 1
ATOM 681 C CA . LEU A 1 85 ? -4.506 17.510 1.193 1.00 95.94 85 LEU A CA 1
ATOM 682 C C . LEU A 1 85 ? -5.792 17.218 1.970 1.00 95.94 85 LEU A C 1
ATOM 684 O O . LEU A 1 85 ? -6.676 18.071 1.972 1.00 95.94 85 LEU A O 1
ATOM 688 N N . GLY A 1 86 ? -5.890 16.074 2.655 1.00 95.06 86 GLY A N 1
ATOM 689 C CA . GLY A 1 86 ? -7.115 15.690 3.355 1.00 95.06 86 GLY A CA 1
ATOM 690 C C . GLY A 1 86 ? -8.255 15.356 2.396 1.00 95.06 86 GLY A C 1
ATOM 691 O O . GLY A 1 86 ? -9.404 15.655 2.711 1.00 95.06 86 GLY A O 1
ATOM 692 N N . GLU A 1 87 ? -7.951 14.806 1.216 1.00 96.25 87 GLU A N 1
ATOM 693 C CA . GLU A 1 87 ? -8.952 14.504 0.189 1.00 96.25 87 GLU A CA 1
ATOM 694 C C . GLU A 1 87 ? -9.909 13.395 0.676 1.00 96.25 87 GLU A C 1
ATOM 696 O O . GLU A 1 87 ? -9.489 12.250 0.836 1.00 96.25 87 GLU A O 1
ATOM 701 N N . PRO A 1 88 ? -11.207 13.674 0.904 1.00 94.38 88 PRO A N 1
ATOM 702 C CA . PRO A 1 88 ? -12.123 12.695 1.496 1.00 94.38 88 PRO A CA 1
ATOM 703 C C . PRO A 1 88 ? -12.449 11.500 0.589 1.00 94.38 88 PRO A C 1
ATOM 705 O O . PRO A 1 88 ? -13.009 10.514 1.069 1.00 94.38 88 PRO A O 1
ATOM 708 N N . HIS A 1 89 ? -12.136 11.576 -0.708 1.00 94.06 89 HIS A N 1
ATOM 709 C CA . HIS A 1 89 ? -12.439 10.520 -1.678 1.00 94.06 89 HIS A CA 1
ATOM 710 C C . HIS A 1 89 ? -11.280 9.542 -1.925 1.00 94.06 89 HIS A C 1
ATOM 712 O O . HIS A 1 89 ? -11.413 8.661 -2.776 1.00 94.06 89 HIS A O 1
ATOM 718 N N . VAL A 1 90 ? -10.157 9.664 -1.208 1.00 95.31 90 VAL A N 1
ATOM 719 C CA . VAL A 1 90 ? -9.080 8.662 -1.256 1.00 95.31 90 VAL A CA 1
ATOM 720 C C . VAL A 1 90 ? -9.158 7.696 -0.078 1.00 95.31 90 VAL A C 1
ATOM 722 O O . VAL A 1 90 ? -9.702 8.006 0.981 1.00 95.31 90 VAL A O 1
ATOM 725 N N . CYS A 1 91 ? -8.608 6.495 -0.257 1.00 95.44 91 CYS A N 1
ATOM 726 C CA . CYS A 1 91 ? -8.428 5.573 0.860 1.00 95.44 91 CYS A CA 1
ATOM 727 C C . CYS A 1 91 ? -7.423 6.174 1.848 1.00 95.44 91 CYS A C 1
ATOM 729 O O . CYS A 1 91 ? -6.366 6.649 1.428 1.00 95.44 91 CYS A O 1
ATOM 731 N N . LYS A 1 92 ? -7.722 6.102 3.149 1.00 96.75 92 LYS A N 1
ATOM 732 C CA . LYS A 1 92 ? -6.822 6.616 4.184 1.00 96.75 92 LYS A CA 1
ATOM 733 C C . LYS A 1 92 ? -5.495 5.874 4.127 1.00 96.75 92 LYS A C 1
ATOM 735 O O . LYS A 1 92 ? -5.477 4.639 4.102 1.00 96.75 92 LYS A O 1
ATOM 740 N N . PHE A 1 93 ? -4.403 6.624 4.136 1.00 97.56 93 PHE A N 1
ATOM 741 C CA . PHE A 1 93 ? -3.052 6.101 4.099 1.00 97.56 93 PHE A CA 1
ATOM 742 C C . PHE A 1 93 ? -2.593 5.769 5.516 1.00 97.56 93 PHE A C 1
ATOM 744 O O . PHE A 1 93 ? -2.397 6.657 6.350 1.00 97.56 93 PHE A O 1
ATOM 751 N N . LEU A 1 94 ? -2.391 4.479 5.788 1.00 97.25 94 LEU A N 1
ATOM 752 C CA . LEU A 1 94 ? -1.913 4.033 7.094 1.00 97.25 94 LEU A CA 1
ATOM 753 C C . LEU A 1 94 ? -0.386 3.966 7.144 1.00 97.25 94 LEU A C 1
ATOM 755 O O . LEU A 1 94 ? 0.224 4.350 8.140 1.00 97.25 94 LEU A O 1
ATOM 759 N N . GLY A 1 95 ? 0.234 3.488 6.067 1.00 97.00 95 GLY A N 1
ATOM 760 C CA . GLY A 1 95 ? 1.683 3.394 5.962 1.00 97.00 95 GLY A CA 1
ATOM 761 C C . GLY A 1 95 ? 2.143 2.402 4.905 1.00 97.00 95 GLY A C 1
ATOM 762 O O . GLY A 1 95 ? 1.351 1.652 4.336 1.00 97.00 95 GLY A O 1
ATOM 763 N N . ILE A 1 96 ? 3.453 2.384 4.683 1.00 97.50 96 ILE A N 1
ATOM 764 C CA . ILE A 1 96 ? 4.141 1.309 3.974 1.00 97.50 96 ILE A CA 1
ATOM 765 C C . ILE A 1 96 ? 5.030 0.563 4.965 1.00 97.50 96 ILE A C 1
ATOM 767 O O . ILE A 1 96 ? 5.763 1.170 5.749 1.00 97.50 96 ILE A O 1
ATOM 771 N N . PHE A 1 97 ? 4.937 -0.759 4.935 1.00 97.12 97 PHE A N 1
ATOM 772 C CA . PHE A 1 97 ? 5.590 -1.637 5.890 1.00 97.12 97 PHE A CA 1
ATOM 773 C C . PHE A 1 97 ? 6.455 -2.652 5.159 1.00 97.12 97 PHE A C 1
ATOM 775 O O . PHE A 1 97 ? 6.022 -3.237 4.168 1.00 97.12 97 PHE A O 1
ATOM 782 N N . ARG A 1 98 ? 7.662 -2.896 5.654 1.00 95.44 98 ARG A N 1
ATOM 783 C CA . ARG A 1 98 ? 8.476 -4.032 5.258 1.00 95.44 98 ARG A CA 1
ATOM 784 C C . ARG A 1 98 ? 8.050 -5.236 6.079 1.00 95.44 98 ARG A C 1
ATOM 786 O O . ARG A 1 98 ? 8.105 -5.213 7.307 1.00 95.44 98 ARG A O 1
ATOM 793 N N . ARG A 1 99 ? 7.629 -6.289 5.392 1.00 94.19 99 ARG A N 1
ATOM 794 C CA . ARG A 1 99 ? 7.248 -7.563 5.986 1.00 94.19 99 ARG A CA 1
ATOM 795 C C . ARG A 1 99 ? 8.242 -8.622 5.554 1.00 94.19 99 ARG A C 1
ATOM 797 O O . ARG A 1 99 ? 8.366 -8.916 4.371 1.00 94.19 99 ARG A O 1
ATOM 804 N N . LEU A 1 100 ? 8.953 -9.181 6.521 1.00 89.19 100 LEU A N 1
ATOM 805 C CA . LEU A 1 100 ? 9.755 -10.382 6.317 1.00 89.19 100 LEU A CA 1
ATOM 806 C C . LEU A 1 100 ? 8.885 -11.601 6.628 1.00 89.19 100 LEU A C 1
ATOM 808 O O . LEU A 1 100 ? 8.004 -11.530 7.495 1.00 89.19 100 LEU A O 1
ATOM 812 N N . SER A 1 101 ? 9.128 -12.710 5.935 1.00 72.06 101 SER A N 1
ATOM 813 C CA . SER A 1 101 ? 8.461 -13.984 6.205 1.00 72.06 101 SER A CA 1
ATOM 814 C C . SER A 1 101 ? 8.587 -14.326 7.694 1.00 72.06 101 SER A C 1
ATOM 816 O O . SER A 1 101 ? 9.686 -14.278 8.253 1.00 72.06 101 SER A O 1
ATOM 818 N N . LYS A 1 102 ? 7.477 -14.678 8.362 1.00 61.69 102 LYS A N 1
ATOM 819 C CA . LYS A 1 102 ? 7.564 -15.362 9.663 1.00 61.69 102 LYS A CA 1
ATOM 820 C C . LYS A 1 102 ? 8.399 -16.611 9.413 1.00 61.69 102 LYS A C 1
ATOM 822 O O . LYS A 1 102 ? 8.044 -17.383 8.531 1.00 61.69 102 LYS A O 1
ATOM 827 N N . GLY A 1 103 ? 9.533 -16.750 10.099 1.00 52.50 103 GLY A N 1
ATOM 828 C CA . GLY A 1 103 ? 10.446 -17.868 9.876 1.00 52.50 103 GLY A CA 1
ATOM 829 C C . GLY A 1 103 ? 9.675 -19.187 9.778 1.00 52.50 103 GLY A C 1
ATOM 830 O O . GLY A 1 103 ? 8.896 -19.488 10.677 1.00 52.50 103 GLY A O 1
ATOM 831 N N . GLN A 1 104 ? 9.926 -19.923 8.688 1.00 43.34 104 GLN A N 1
ATOM 832 C CA . GLN A 1 104 ? 9.263 -21.161 8.243 1.00 43.34 104 GLN A CA 1
ATOM 833 C C . GLN A 1 104 ? 7.967 -20.961 7.436 1.00 43.34 104 GLN A C 1
ATOM 835 O O . GLN A 1 104 ? 6.870 -20.965 7.976 1.00 43.34 104 GLN A O 1
ATOM 840 N N . ASP A 1 105 ? 8.133 -20.765 6.122 1.00 42.03 105 ASP A N 1
ATOM 841 C CA . ASP A 1 105 ? 7.549 -21.600 5.054 1.00 42.03 105 ASP A CA 1
ATOM 842 C C . ASP A 1 105 ? 7.868 -20.948 3.699 1.00 42.03 105 ASP A C 1
ATOM 844 O O . ASP A 1 105 ? 7.061 -20.250 3.086 1.00 42.03 105 ASP A O 1
ATOM 848 N N . ALA A 1 106 ? 9.103 -21.161 3.231 1.00 45.06 106 ALA A N 1
ATOM 849 C CA . ALA A 1 106 ? 9.552 -20.775 1.896 1.00 45.06 106 ALA A CA 1
ATOM 850 C C . ALA A 1 106 ? 8.935 -21.714 0.839 1.00 45.06 106 ALA A C 1
ATOM 852 O O . ALA A 1 106 ? 9.604 -22.555 0.238 1.00 45.06 106 ALA A O 1
ATOM 853 N N . GLY A 1 107 ? 7.624 -21.591 0.630 1.00 42.53 107 GLY A N 1
ATOM 854 C CA . GLY A 1 107 ? 6.923 -22.148 -0.523 1.00 42.53 107 GLY A CA 1
ATOM 855 C C . GLY A 1 107 ? 7.246 -21.311 -1.756 1.00 42.53 107 GLY A C 1
ATOM 856 O O . GLY A 1 107 ? 6.553 -20.339 -2.047 1.00 42.53 107 GLY A O 1
ATOM 857 N N . GLY A 1 108 ? 8.345 -21.666 -2.424 1.00 51.12 108 GLY A N 1
ATOM 858 C CA . GLY A 1 108 ? 9.003 -20.878 -3.465 1.00 51.12 108 GLY A CA 1
ATOM 859 C C . GLY A 1 108 ? 8.092 -20.300 -4.555 1.00 51.12 108 GLY A C 1
ATOM 860 O O . GLY A 1 108 ? 7.233 -20.978 -5.119 1.00 51.12 108 GLY A O 1
ATOM 861 N N . ARG A 1 109 ? 8.360 -19.034 -4.891 1.00 50.97 109 ARG A N 1
ATOM 862 C CA . ARG A 1 109 ? 7.957 -18.340 -6.122 1.00 50.97 109 ARG A CA 1
ATOM 863 C C . ARG A 1 109 ? 9.056 -17.337 -6.528 1.00 50.97 109 ARG A C 1
ATOM 865 O O . ARG A 1 109 ? 9.925 -17.046 -5.710 1.00 50.97 109 ARG A O 1
ATOM 872 N N . PRO A 1 110 ? 9.099 -16.909 -7.804 1.00 49.09 110 PRO A N 1
ATOM 873 C CA . PRO A 1 110 ? 10.343 -16.651 -8.524 1.00 49.09 110 PRO A CA 1
ATOM 874 C C . PRO A 1 110 ? 10.933 -15.276 -8.203 1.00 49.09 110 PRO A C 1
ATOM 876 O O . PRO A 1 110 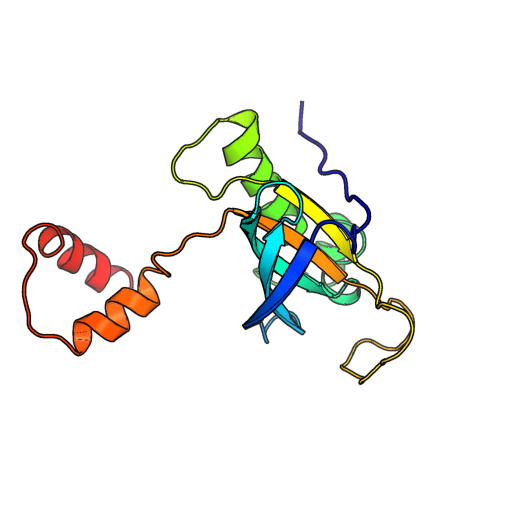? 10.736 -14.319 -8.940 1.00 49.09 110 PRO A O 1
ATOM 879 N N . CYS A 1 111 ? 11.686 -15.213 -7.112 1.00 47.03 111 CYS A N 1
ATOM 880 C CA . CYS A 1 111 ? 12.783 -14.277 -6.909 1.00 47.03 111 CYS A CA 1
ATOM 881 C C . CYS A 1 111 ? 13.867 -15.056 -6.160 1.00 47.03 111 CYS A C 1
ATOM 883 O O . CYS A 1 111 ? 13.649 -15.462 -5.022 1.00 47.03 111 CYS A O 1
ATOM 885 N N . ASP A 1 112 ? 14.992 -15.340 -6.816 1.00 48.31 112 ASP A N 1
ATOM 886 C CA . ASP A 1 112 ? 16.086 -16.138 -6.260 1.00 48.31 112 ASP A CA 1
ATOM 887 C C . ASP A 1 112 ? 16.542 -15.598 -4.891 1.00 48.31 112 ASP A C 1
ATOM 889 O O . ASP A 1 112 ? 17.157 -14.540 -4.818 1.00 48.31 112 ASP A O 1
ATOM 893 N N . ALA A 1 113 ? 16.187 -16.331 -3.827 1.00 48.06 113 ALA A N 1
ATOM 894 C CA . ALA A 1 113 ? 16.791 -16.521 -2.495 1.00 48.06 113 ALA A CA 1
ATOM 895 C C . ALA A 1 113 ? 17.456 -15.359 -1.706 1.00 48.06 113 ALA A C 1
ATOM 897 O O . ALA A 1 113 ? 17.938 -15.599 -0.602 1.00 48.06 113 ALA A O 1
ATOM 898 N N . LEU A 1 114 ? 17.524 -14.121 -2.201 1.00 47.69 114 LEU A N 1
ATOM 899 C CA . LEU A 1 114 ? 18.350 -13.052 -1.612 1.00 47.69 114 LEU A CA 1
ATOM 900 C C . LEU A 1 114 ? 17.553 -11.868 -1.047 1.00 47.69 114 LEU A C 1
ATOM 902 O O . LEU A 1 114 ? 18.126 -11.033 -0.349 1.00 47.69 114 LEU A O 1
ATOM 906 N N . GLN A 1 115 ? 16.241 -11.796 -1.288 1.00 53.09 115 GLN A N 1
ATOM 907 C CA . GLN A 1 115 ? 15.353 -10.794 -0.685 1.00 53.09 115 GLN A CA 1
ATOM 908 C C . GLN A 1 115 ? 14.015 -11.426 -0.288 1.00 53.09 115 GLN A C 1
ATOM 910 O O . GLN A 1 115 ? 12.987 -11.200 -0.923 1.00 53.09 115 GLN A O 1
ATOM 915 N N . GLU A 1 116 ? 14.033 -12.238 0.770 1.00 74.31 116 GLU A N 1
ATOM 916 C CA . GLU A 1 116 ? 12.824 -12.803 1.380 1.00 74.31 116 GLU A CA 1
ATOM 917 C C . GLU A 1 116 ? 12.052 -11.712 2.134 1.00 74.31 116 GLU A C 1
ATOM 919 O O . GLU A 1 116 ? 12.203 -11.517 3.340 1.00 74.31 116 GLU A O 1
ATOM 924 N N . GLY A 1 117 ? 11.246 -10.943 1.410 1.00 87.94 117 GLY A N 1
ATOM 925 C CA . GLY A 1 117 ? 10.382 -9.953 2.024 1.00 87.94 117 GLY A CA 1
ATOM 926 C C . GLY A 1 117 ? 9.509 -9.212 1.032 1.00 87.94 117 GLY A C 1
ATOM 927 O O . GLY A 1 117 ? 9.652 -9.313 -0.189 1.00 87.94 117 GLY A O 1
ATOM 928 N N . GLU A 1 118 ? 8.603 -8.429 1.593 1.00 93.25 118 GLU A N 1
ATOM 929 C CA . GLU A 1 118 ? 7.557 -7.730 0.866 1.00 93.25 118 GLU A CA 1
ATOM 930 C C . GLU A 1 118 ? 7.425 -6.297 1.387 1.00 93.25 118 GLU A C 1
ATOM 932 O O . GLU A 1 118 ? 7.543 -6.034 2.587 1.00 93.25 118 GLU A O 1
ATOM 937 N N . HIS A 1 119 ? 7.126 -5.364 0.490 1.00 95.50 119 HIS A N 1
ATOM 938 C CA . HIS A 1 119 ? 6.548 -4.080 0.853 1.00 95.50 119 HIS A CA 1
ATOM 939 C C . HIS A 1 119 ? 5.024 -4.194 0.866 1.00 95.50 119 HIS A C 1
ATOM 941 O O . HIS A 1 119 ? 4.402 -4.608 -0.110 1.00 95.50 119 HIS A O 1
ATOM 947 N N . CYS A 1 120 ? 4.421 -3.782 1.974 1.00 96.94 120 CYS A N 1
ATOM 948 C CA . CYS A 1 120 ? 2.985 -3.792 2.197 1.00 96.94 120 CYS A CA 1
ATOM 949 C C . CYS A 1 120 ? 2.495 -2.349 2.323 1.00 96.94 120 CYS A C 1
ATOM 951 O O . CYS A 1 120 ? 2.729 -1.701 3.344 1.00 96.94 120 CYS A O 1
ATOM 953 N N . LEU A 1 121 ? 1.816 -1.837 1.296 1.00 97.62 121 LEU A N 1
ATOM 954 C CA . LEU A 1 121 ? 1.091 -0.568 1.385 1.00 97.62 121 LEU A CA 1
ATOM 955 C C . LEU A 1 121 ? -0.257 -0.823 2.062 1.00 97.62 121 LEU A C 1
ATOM 957 O O . LEU A 1 121 ? -1.107 -1.496 1.480 1.00 97.62 121 LEU A O 1
ATOM 961 N N . VAL A 1 122 ? -0.448 -0.289 3.269 1.00 98.00 122 VAL A N 1
ATOM 962 C CA . VAL A 1 122 ? -1.656 -0.496 4.077 1.00 98.00 122 VAL A CA 1
ATOM 963 C C . VAL A 1 122 ? -2.573 0.720 3.996 1.00 98.00 122 VAL A C 1
ATOM 965 O O . VAL A 1 122 ? -2.165 1.845 4.297 1.00 98.00 122 VAL A O 1
ATOM 968 N N . LEU A 1 123 ? -3.826 0.476 3.614 1.00 97.88 123 LEU A N 1
ATOM 969 C CA . LEU A 1 123 ? -4.863 1.487 3.409 1.00 97.88 123 LEU A CA 1
ATOM 970 C C . LEU A 1 123 ? -6.158 1.110 4.141 1.00 97.88 123 LEU A C 1
ATOM 972 O O . LEU A 1 123 ? -6.379 -0.054 4.486 1.00 97.88 123 LEU A O 1
ATOM 976 N N . SER A 1 124 ? -7.048 2.085 4.342 1.00 97.12 124 SER A N 1
ATOM 977 C CA . SER A 1 124 ? -8.418 1.805 4.795 1.00 97.12 124 SER A CA 1
ATOM 978 C C . SER A 1 124 ? -9.161 0.897 3.817 1.00 97.12 124 SER A C 1
ATOM 980 O O . SER A 1 124 ? -9.054 1.073 2.603 1.00 97.12 124 SER A O 1
ATOM 982 N N . TYR A 1 125 ? -9.986 -0.012 4.334 1.00 95.94 125 TYR A N 1
ATOM 983 C CA . TYR A 1 125 ? -10.800 -0.893 3.502 1.00 95.94 125 TYR A CA 1
ATOM 984 C C . TYR A 1 125 ? -12.078 -0.219 2.976 1.00 95.94 125 TYR A C 1
ATOM 986 O O . TYR A 1 125 ? -12.863 0.350 3.738 1.00 95.94 125 TYR A O 1
ATOM 994 N N . CYS A 1 126 ? -12.344 -0.368 1.676 1.00 91.69 126 CYS A N 1
ATOM 995 C CA . CYS A 1 126 ? -13.599 0.033 1.039 1.00 91.69 126 CYS A CA 1
ATOM 996 C C . CYS A 1 126 ? -14.526 -1.176 0.843 1.00 91.69 126 CYS A C 1
ATOM 998 O O . CYS A 1 126 ? -14.389 -1.939 -0.110 1.00 91.69 126 CYS A O 1
ATOM 1000 N N . ARG A 1 127 ? -15.533 -1.322 1.714 1.00 86.56 127 ARG A N 1
ATOM 1001 C CA . ARG A 1 127 ? -16.470 -2.465 1.708 1.00 86.56 127 ARG A CA 1
ATOM 1002 C C . ARG A 1 127 ? -17.342 -2.583 0.446 1.00 86.56 127 ARG A C 1
ATOM 1004 O O . ARG A 1 127 ? -17.861 -3.657 0.166 1.00 86.56 127 ARG A O 1
ATOM 1011 N N . GLY A 1 128 ? -17.534 -1.492 -0.296 1.00 83.81 128 GLY A N 1
ATOM 1012 C CA . GLY A 1 128 ? -18.418 -1.452 -1.471 1.00 83.81 128 GLY A CA 1
ATOM 1013 C C . GLY A 1 128 ? -17.898 -2.197 -2.706 1.00 83.81 128 GLY A C 1
ATOM 1014 O O . GLY A 1 128 ? -18.670 -2.402 -3.640 1.00 83.81 128 GLY A O 1
ATOM 1015 N N . GLY A 1 129 ? -16.627 -2.615 -2.709 1.00 83.88 129 GLY A N 1
ATOM 1016 C CA . GLY A 1 129 ? -15.958 -3.133 -3.903 1.00 83.88 129 GLY A CA 1
ATOM 1017 C C . GLY A 1 129 ? -15.586 -2.024 -4.889 1.00 83.88 129 GLY A C 1
ATOM 1018 O O . GLY A 1 129 ? -15.636 -0.838 -4.558 1.00 83.88 129 GLY A O 1
ATOM 1019 N N . ASP A 1 130 ? -15.191 -2.416 -6.098 1.00 85.50 130 ASP A N 1
ATOM 1020 C CA . ASP A 1 130 ? -14.799 -1.498 -7.164 1.00 85.50 130 ASP A CA 1
ATOM 1021 C C . ASP A 1 130 ? -15.893 -1.328 -8.235 1.00 85.50 130 ASP A C 1
ATOM 1023 O O . ASP A 1 130 ? -16.815 -2.141 -8.379 1.00 85.50 130 ASP A O 1
ATOM 1027 N N . LEU A 1 131 ? -15.778 -0.242 -9.004 1.00 84.50 131 LEU A N 1
ATOM 1028 C CA . LEU A 1 131 ? -16.732 0.103 -10.054 1.00 84.50 131 LEU A CA 1
ATOM 1029 C C . LEU A 1 131 ? -16.806 -0.967 -11.154 1.00 84.50 131 LEU A C 1
ATOM 1031 O O . LEU A 1 131 ? -17.890 -1.188 -11.685 1.00 84.50 131 LEU A O 1
ATOM 1035 N N . PHE A 1 132 ? -15.706 -1.644 -11.495 1.00 80.75 132 PHE A N 1
ATOM 1036 C CA . PHE A 1 132 ? -15.706 -2.671 -12.541 1.00 80.75 132 PHE A CA 1
ATOM 1037 C C . PHE A 1 132 ? -16.487 -3.901 -12.091 1.00 80.75 132 PHE A C 1
ATOM 1039 O O . PHE A 1 132 ? -17.410 -4.315 -12.789 1.00 80.75 132 PHE A O 1
ATOM 1046 N N . THR A 1 133 ? -16.219 -4.402 -10.883 1.00 79.88 133 THR A N 1
ATOM 1047 C CA . THR A 1 133 ? -16.988 -5.497 -10.280 1.00 79.88 133 THR A CA 1
ATOM 1048 C C . THR A 1 133 ? -18.477 -5.149 -10.213 1.00 79.88 133 THR A C 1
ATOM 1050 O O . THR A 1 133 ? -19.339 -5.977 -10.521 1.00 79.88 133 THR A O 1
ATOM 1053 N N . TRP A 1 134 ? -18.810 -3.912 -9.834 1.00 79.19 134 TRP A N 1
ATOM 1054 C CA . TRP A 1 134 ? -20.198 -3.451 -9.831 1.00 79.19 134 TRP A CA 1
ATOM 1055 C C . TRP A 1 134 ? -20.811 -3.424 -11.240 1.00 79.19 134 TRP A C 1
ATOM 1057 O O . TRP A 1 134 ? -21.945 -3.868 -11.430 1.00 79.19 134 TRP A O 1
ATOM 1067 N N . LEU A 1 135 ? -20.078 -2.948 -12.248 1.00 74.62 135 LEU A N 1
ATOM 1068 C CA . LEU A 1 135 ? -20.535 -2.918 -13.640 1.00 74.62 135 LEU A CA 1
ATOM 1069 C C . LEU A 1 135 ? -20.754 -4.318 -14.214 1.00 74.62 135 LEU A C 1
ATOM 1071 O O . LEU A 1 135 ? -21.747 -4.558 -14.897 1.00 74.62 135 LEU A O 1
ATOM 1075 N N . GLU A 1 136 ? -19.865 -5.256 -13.915 1.00 78.25 136 GLU A N 1
ATOM 1076 C CA . GLU A 1 136 ? -19.995 -6.647 -14.343 1.00 78.25 136 GLU A CA 1
ATOM 1077 C C . GLU A 1 136 ? -21.228 -7.307 -13.721 1.00 78.25 136 GLU A C 1
ATOM 1079 O O . GLU A 1 136 ? -22.020 -7.925 -14.431 1.00 78.25 136 GLU A O 1
ATOM 1084 N N . ARG A 1 137 ? -21.459 -7.097 -12.418 1.00 72.69 137 ARG A N 1
ATOM 1085 C CA . ARG A 1 137 ? -22.647 -7.615 -11.719 1.00 72.69 137 ARG A CA 1
ATOM 1086 C C . ARG A 1 137 ? -23.942 -6.935 -12.162 1.00 72.69 137 ARG A C 1
ATOM 1088 O O . ARG A 1 137 ? -24.976 -7.591 -12.277 1.00 72.69 137 ARG A O 1
ATOM 1095 N N . SER A 1 138 ? -23.916 -5.631 -12.422 1.00 65.62 138 SER A N 1
ATOM 1096 C CA . SER A 1 138 ? -25.109 -4.889 -12.851 1.00 65.62 138 SER A CA 1
ATOM 1097 C C . SER A 1 138 ? -25.513 -5.188 -14.294 1.00 65.62 138 SER A C 1
ATOM 1099 O O . SER A 1 138 ? -26.695 -5.106 -14.609 1.00 65.62 138 SER A O 1
ATOM 1101 N N . ARG A 1 139 ? -24.590 -5.631 -15.160 1.00 60.34 139 ARG A N 1
ATOM 1102 C CA . ARG A 1 139 ? -24.942 -6.187 -16.481 1.00 60.34 139 ARG A CA 1
ATOM 1103 C C . ARG A 1 139 ? -25.803 -7.448 -16.388 1.00 60.34 139 ARG A C 1
ATOM 1105 O O . ARG A 1 139 ? -26.524 -7.747 -17.332 1.00 60.34 139 ARG A O 1
ATOM 1112 N N . SER A 1 140 ? -25.742 -8.166 -15.267 1.00 55.31 140 SER A N 1
ATOM 1113 C CA . SER A 1 140 ? -26.557 -9.357 -15.009 1.00 55.31 140 SER A CA 1
ATOM 1114 C C . SER A 1 140 ? -27.871 -9.087 -14.257 1.00 55.31 140 SER A C 1
ATOM 1116 O O . SER A 1 140 ? -28.662 -10.014 -14.103 1.00 55.31 140 SER A O 1
ATOM 1118 N N . ILE A 1 141 ? -28.135 -7.853 -13.796 1.00 52.38 141 ILE A N 1
ATOM 1119 C CA . ILE A 1 141 ? -29.327 -7.514 -12.995 1.00 52.38 141 ILE A CA 1
ATOM 1120 C C . ILE A 1 141 ? -30.075 -6.339 -13.633 1.00 52.38 141 ILE A C 1
ATOM 1122 O O . ILE A 1 141 ? -29.656 -5.186 -13.554 1.00 52.38 141 ILE A O 1
ATOM 1126 N N . ASP A 1 142 ? -31.234 -6.632 -14.215 1.00 54.22 142 ASP A N 1
ATOM 1127 C CA . ASP A 1 142 ? -32.068 -5.686 -14.968 1.00 54.22 142 ASP A CA 1
ATOM 1128 C C . ASP A 1 142 ? -32.934 -4.754 -14.082 1.00 54.22 142 ASP A C 1
ATOM 1130 O O . ASP A 1 142 ? -33.990 -4.283 -14.500 1.00 54.22 142 ASP A O 1
ATOM 1134 N N . VAL A 1 143 ? -32.549 -4.483 -12.825 1.00 49.84 143 VAL A N 1
ATOM 1135 C CA . VAL A 1 143 ? -33.465 -3.858 -11.846 1.00 49.84 143 VAL A CA 1
ATOM 1136 C C . VAL A 1 143 ? -32.844 -2.689 -11.063 1.00 49.84 143 VAL A C 1
ATOM 1138 O O . VAL A 1 143 ? -32.104 -2.870 -10.105 1.00 49.84 143 VAL A O 1
ATOM 1141 N N . VAL A 1 144 ? -33.224 -1.483 -11.507 1.00 56.28 144 VAL A N 1
ATOM 1142 C CA . VAL A 1 144 ? -33.595 -0.253 -10.763 1.00 56.28 144 VAL A CA 1
ATOM 1143 C C . VAL A 1 144 ? -32.720 0.230 -9.587 1.00 56.28 144 VAL A C 1
ATOM 1145 O O . VAL A 1 144 ? -32.850 -0.254 -8.470 1.00 56.28 144 VAL A O 1
ATOM 1148 N N . ALA A 1 145 ? -32.039 1.370 -9.785 1.00 50.28 145 ALA A N 1
ATOM 1149 C CA . ALA A 1 145 ? -32.055 2.496 -8.835 1.00 50.28 145 ALA A CA 1
ATOM 1150 C C . ALA A 1 145 ? -31.671 3.817 -9.541 1.00 50.28 145 ALA A C 1
ATOM 1152 O O . ALA A 1 145 ? -30.621 3.944 -10.169 1.00 50.28 145 ALA A O 1
ATOM 1153 N N . SER A 1 146 ? -32.549 4.818 -9.448 1.00 59.31 146 SER A N 1
ATOM 1154 C CA . SER A 1 146 ? -32.602 6.040 -10.273 1.00 59.31 146 SER A CA 1
ATOM 1155 C C . SER A 1 146 ? -31.391 6.983 -10.205 1.00 59.31 146 SER A C 1
ATOM 1157 O O . SER A 1 146 ? -31.292 7.900 -11.017 1.00 59.31 146 SER A O 1
ATOM 1159 N N . ARG A 1 147 ? -30.445 6.777 -9.282 1.00 57.62 147 ARG A N 1
ATOM 1160 C CA . ARG A 1 147 ? -29.257 7.637 -9.149 1.00 57.62 147 ARG A CA 1
ATOM 1161 C C . ARG A 1 147 ? -28.166 7.305 -10.174 1.00 57.62 147 ARG A C 1
ATOM 1163 O O . ARG A 1 147 ? -27.409 8.178 -10.581 1.00 57.62 147 ARG A O 1
ATOM 1170 N N . GLU A 1 148 ? -28.094 6.047 -10.598 1.00 58.28 148 GLU A N 1
ATOM 1171 C CA . GLU A 1 148 ? -26.950 5.475 -11.331 1.00 58.28 148 GLU A CA 1
ATOM 1172 C C . GLU A 1 148 ? -27.181 5.399 -12.849 1.00 58.28 148 GLU A C 1
ATOM 1174 O O . GLU A 1 148 ? -26.255 5.164 -13.625 1.00 58.28 148 GLU A O 1
ATOM 1179 N N . GLN A 1 149 ? -28.404 5.686 -13.299 1.00 60.03 149 GLN A N 1
ATOM 1180 C CA . GLN A 1 149 ? -28.765 5.760 -14.716 1.00 60.03 149 GLN A CA 1
ATOM 1181 C C . GLN A 1 149 ? -28.031 6.901 -15.443 1.00 60.03 149 GLN A C 1
ATOM 1183 O O . GLN A 1 149 ? -27.709 6.778 -16.622 1.00 60.03 149 GLN A O 1
ATOM 1188 N N . LEU A 1 150 ? -27.714 7.981 -14.720 1.00 56.97 150 LEU A N 1
ATOM 1189 C CA . LEU A 1 150 ? -27.043 9.169 -15.255 1.00 56.97 150 LEU A CA 1
ATOM 1190 C C . LEU A 1 150 ? -25.548 8.952 -15.532 1.00 56.97 150 LEU A C 1
ATOM 1192 O O . LEU A 1 150 ? -24.994 9.611 -16.406 1.00 56.97 150 LEU A O 1
ATOM 1196 N N . ALA A 1 151 ? -24.894 8.019 -14.830 1.00 60.84 151 ALA A N 1
ATOM 1197 C CA . ALA A 1 151 ? -23.467 7.741 -15.015 1.00 60.84 151 ALA A CA 1
ATOM 1198 C C . ALA A 1 151 ? -23.195 6.725 -16.140 1.00 60.84 151 ALA A C 1
ATOM 1200 O O . ALA A 1 151 ? -22.109 6.723 -16.724 1.00 60.84 151 ALA A O 1
ATOM 1201 N N . ARG A 1 152 ? -24.182 5.880 -16.483 1.00 61.16 152 ARG A N 1
ATOM 1202 C CA . ARG A 1 152 ? -24.051 4.818 -17.500 1.00 61.16 152 ARG A CA 1
ATOM 1203 C C . ARG A 1 152 ? -23.522 5.306 -18.860 1.00 61.16 152 ARG A C 1
ATOM 1205 O O . ARG A 1 152 ? -22.635 4.639 -19.391 1.00 61.16 152 ARG A O 1
ATOM 1212 N N . PRO A 1 153 ? -23.990 6.434 -19.434 1.00 61.28 153 PRO A N 1
ATOM 1213 C CA . PRO A 1 153 ? -23.512 6.890 -20.740 1.00 61.28 153 PRO A CA 1
ATOM 1214 C C . PRO A 1 153 ? -22.022 7.247 -20.745 1.00 61.28 153 PRO A C 1
ATOM 1216 O O . PRO A 1 153 ? -21.325 6.918 -21.700 1.00 61.28 153 PRO A O 1
ATOM 1219 N N . LEU A 1 154 ? -21.527 7.869 -19.669 1.00 62.72 154 LEU A N 1
ATOM 1220 C CA . LEU A 1 154 ? -20.113 8.227 -19.527 1.00 62.72 154 LEU A CA 1
ATOM 1221 C C . LEU A 1 154 ? -19.254 6.971 -19.371 1.00 62.72 154 LEU A C 1
ATOM 1223 O O . LEU A 1 154 ? -18.254 6.822 -20.060 1.00 62.72 154 LEU A O 1
ATOM 1227 N N . ILE A 1 155 ? -19.700 6.026 -18.542 1.00 60.34 155 ILE A N 1
ATOM 1228 C CA . ILE A 1 155 ? -19.011 4.751 -18.304 1.00 60.34 155 ILE A CA 1
ATOM 1229 C C . ILE A 1 155 ? -18.871 3.923 -19.594 1.00 60.34 155 ILE A C 1
ATOM 1231 O O . ILE A 1 155 ? -17.829 3.322 -19.844 1.00 60.34 155 ILE A O 1
ATOM 1235 N N . HIS A 1 156 ? -19.898 3.902 -20.447 1.00 59.56 156 HIS A N 1
ATOM 1236 C CA . HIS A 1 156 ? -19.842 3.193 -21.731 1.00 59.56 156 HIS A CA 1
ATOM 1237 C C . HIS A 1 156 ? -18.862 3.809 -22.741 1.00 59.56 156 HIS A C 1
ATOM 1239 O O . HIS A 1 156 ? -18.437 3.114 -23.663 1.00 59.56 156 HIS A O 1
ATOM 1245 N N . GLN A 1 157 ? -18.513 5.089 -22.595 1.00 58.06 157 GLN A N 1
ATOM 1246 C CA . GLN A 1 157 ? -17.550 5.757 -23.472 1.00 58.06 157 GLN A CA 1
ATOM 1247 C C . GLN A 1 157 ? -16.099 5.491 -23.057 1.00 58.06 157 GLN A C 1
ATOM 1249 O O . GLN A 1 157 ? -15.237 5.456 -23.927 1.00 58.06 157 GLN A O 1
ATOM 1254 N N . THR A 1 158 ? -15.835 5.261 -21.768 1.00 53.75 158 THR A N 1
ATOM 1255 C CA . THR A 1 158 ? -14.484 5.011 -21.230 1.00 53.75 158 THR A CA 1
ATOM 1256 C C . THR A 1 158 ? -14.034 3.552 -21.297 1.00 53.75 158 THR A C 1
ATOM 1258 O O . THR A 1 158 ? -12.851 3.285 -21.133 1.00 53.75 158 THR A O 1
ATOM 1261 N N . LEU A 1 159 ? -14.955 2.607 -21.511 1.00 51.81 159 LEU A N 1
ATOM 1262 C CA . LEU A 1 159 ? -14.668 1.167 -21.623 1.00 51.81 159 LEU A CA 1
ATOM 1263 C C . LEU A 1 159 ? -14.436 0.692 -23.075 1.00 51.81 159 LEU A C 1
ATOM 1265 O O . LEU A 1 159 ? -14.533 -0.506 -23.346 1.00 51.81 159 LEU A O 1
ATOM 1269 N N . LYS A 1 160 ? -14.186 1.616 -24.008 1.00 43.72 160 LYS A N 1
ATOM 1270 C CA . LYS A 1 160 ? -13.699 1.321 -25.364 1.00 43.72 160 LYS A CA 1
ATOM 1271 C C . LYS A 1 160 ? -12.192 1.505 -25.422 1.00 43.72 160 LYS A C 1
ATOM 1273 O O . LYS A 1 160 ? -11.567 0.729 -26.172 1.00 43.72 160 LYS A O 1
#

Nearest PDB structures (foldseek):
  3gok-assembly1_G  TM=7.127E-01  e=9.986E-04  Homo sapiens
  5uyj-assembly1_A  TM=5.796E-01  e=1.967E-02  Homo sapiens
  3gni-assembly1_B  TM=6.674E-01  e=6.712E-02  Homo sapiens
  8vsu-assembly1_B  TM=6.649E-01  e=1.710E-01  Homo sapiens
  6tu9-assembly1_A  TM=5.298E-01  e=3.966E-02  Homo sapiens